Protein AF-A0AAE5W860-F1 (afdb_monomer_lite)

Secondary structure (DSSP, 8-state):
-HHHHHTTSEEEETTEEEE-TTPPP--GGG-HHHHHHHHHHHHHHHHHHS-HHHHHHHHHHHTTTT-

Radius of gyration: 18.01 Å; chains: 1; bounding box: 43×28×42 Å

Sequence (67 aa):
LKVFLDLHFIRQNDGIIEINTTAPKQEITSSRIYQGRLHRIEVEKQLLYADFPSIKNWMEDEMREDK

pLDDT: mean 90.69, std 9.33, range [42.78, 98.06]

Organism: Staphylococcus chromogenes (NCBI:txid46126)

Foldseek 3Di:
DLLCVQQVQWDADPNDIGGDPPRDDDDSVPRPVSVVVVVVVVVVVCVVPDDPVSVVVVVVVVVVVVD

InterPro domains:
  IPR018779 Single-stranded-DNA-specific exonuclease RecJ, C-terminal [PF10141] (1-59)

Structure (mmCIF, N/CA/C/O backbone):
data_AF-A0AAE5W860-F1
#
_entry.id   AF-A0AAE5W860-F1
#
loop_
_atom_site.group_PDB
_atom_site.id
_atom_site.type_symbol
_atom_site.label_atom_id
_atom_site.label_alt_id
_atom_site.label_comp_id
_atom_site.label_asym_id
_atom_site.label_entity_id
_atom_site.label_seq_id
_atom_site.pdbx_PDB_ins_code
_atom_site.Cartn_x
_atom_site.Cartn_y
_atom_site.Cartn_z
_atom_site.occupancy
_atom_site.B_iso_or_equiv
_atom_site.auth_seq_id
_atom_site.auth_comp_id
_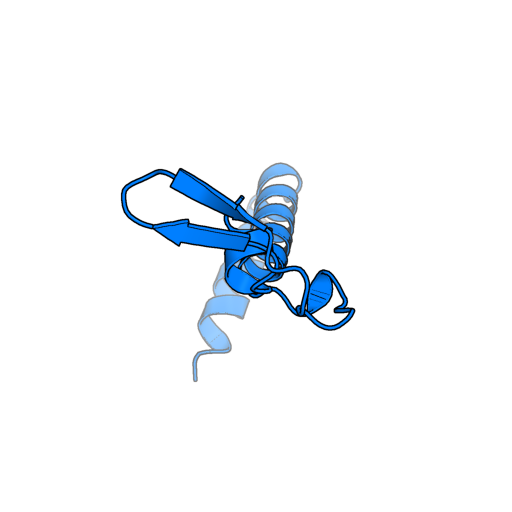atom_site.auth_asym_id
_atom_site.auth_atom_id
_atom_site.pdbx_PDB_model_num
ATOM 1 N N . LEU A 1 1 ? -9.657 5.042 2.224 1.00 89.75 1 LEU A N 1
ATOM 2 C CA . LEU A 1 1 ? -10.366 4.116 3.137 1.00 89.75 1 LEU A CA 1
ATOM 3 C C . LEU A 1 1 ? -9.952 2.651 3.007 1.00 89.75 1 LEU A C 1
ATOM 5 O O . LEU A 1 1 ? -9.901 1.998 4.030 1.00 89.75 1 LEU A O 1
ATOM 9 N N . LYS A 1 2 ? -9.584 2.135 1.822 1.00 95.00 2 LYS A N 1
ATOM 10 C CA . LYS A 1 2 ? -9.215 0.711 1.644 1.00 95.00 2 LYS A CA 1
ATOM 11 C C . LYS A 1 2 ? -8.201 0.156 2.668 1.00 95.00 2 LYS A C 1
ATOM 13 O O . LYS A 1 2 ? -8.425 -0.926 3.175 1.00 95.00 2 LYS A O 1
ATOM 18 N N . VAL A 1 3 ? -7.149 0.908 3.017 1.00 96.88 3 VAL A N 1
ATOM 19 C CA . VAL A 1 3 ? -6.170 0.509 4.058 1.00 96.88 3 VAL A CA 1
ATOM 20 C C . VAL A 1 3 ? -6.812 0.403 5.445 1.00 96.88 3 VAL A C 1
ATOM 22 O O . VAL A 1 3 ? -6.550 -0.538 6.172 1.00 96.88 3 VAL A O 1
ATOM 25 N N . PHE A 1 4 ? -7.698 1.331 5.808 1.00 95.94 4 PHE A N 1
ATOM 26 C CA . PHE A 1 4 ? -8.407 1.289 7.090 1.00 95.94 4 PHE A CA 1
ATOM 27 C C . PHE A 1 4 ? -9.386 0.113 7.169 1.00 95.94 4 PHE A C 1
ATOM 29 O O . PHE A 1 4 ? -9.577 -0.438 8.245 1.00 95.94 4 PHE A O 1
ATOM 36 N N . LEU A 1 5 ? -9.998 -0.265 6.043 1.00 95.69 5 LEU A N 1
ATOM 37 C CA . LEU A 1 5 ? -10.869 -1.438 5.960 1.00 95.69 5 LEU A CA 1
ATOM 38 C C . LEU A 1 5 ? -10.056 -2.739 6.076 1.00 95.69 5 LEU A C 1
ATOM 40 O O . LEU A 1 5 ? -10.426 -3.621 6.836 1.00 95.69 5 LEU A O 1
ATOM 44 N N . ASP A 1 6 ? -8.922 -2.818 5.377 1.00 96.56 6 ASP A N 1
ATOM 45 C CA . ASP A 1 6 ? -7.964 -3.937 5.428 1.00 96.56 6 ASP A CA 1
ATOM 46 C C . ASP A 1 6 ? -7.384 -4.140 6.844 1.00 96.56 6 ASP A C 1
ATOM 48 O O . ASP A 1 6 ? -7.262 -5.261 7.329 1.00 96.56 6 ASP A O 1
ATOM 52 N N . LEU A 1 7 ? -7.120 -3.040 7.557 1.00 96.81 7 LEU A N 1
ATOM 53 C CA . LEU A 1 7 ? -6.701 -3.035 8.965 1.00 96.81 7 LEU A CA 1
ATOM 54 C C . LEU A 1 7 ? -7.875 -3.069 9.956 1.00 96.81 7 LEU A C 1
ATOM 56 O O . LEU A 1 7 ? -7.679 -2.906 11.152 1.00 96.81 7 LEU A O 1
ATOM 60 N N . HIS A 1 8 ? -9.111 -3.257 9.490 1.00 95.81 8 HIS A N 1
ATOM 61 C CA . HIS A 1 8 ? -10.297 -3.373 10.347 1.00 95.81 8 HIS A CA 1
ATOM 62 C C . HIS A 1 8 ? -10.533 -2.182 11.300 1.00 95.81 8 HIS A C 1
ATOM 64 O O . HIS A 1 8 ? -11.264 -2.310 12.284 1.00 95.81 8 HIS A O 1
ATOM 70 N N . PHE A 1 9 ? -9.961 -1.010 11.006 1.00 96.62 9 PHE A N 1
ATOM 71 C CA . PHE A 1 9 ? -10.193 0.243 11.735 1.00 96.62 9 PHE A CA 1
ATOM 72 C C . PHE A 1 9 ? -11.556 0.848 11.422 1.00 96.62 9 PHE A C 1
ATOM 74 O O . PHE A 1 9 ? -12.090 1.630 12.208 1.00 96.62 9 PHE A O 1
ATOM 81 N N . ILE A 1 10 ? -12.123 0.481 10.277 1.00 95.94 10 ILE A N 1
ATOM 82 C CA . ILE A 1 10 ? -13.472 0.857 9.880 1.00 95.94 10 ILE A CA 1
ATOM 83 C C . ILE A 1 10 ? -14.232 -0.367 9.386 1.00 95.94 10 ILE A C 1
ATOM 85 O O . ILE A 1 10 ? -13.641 -1.321 8.880 1.00 95.94 10 ILE A O 1
ATOM 89 N N . ARG A 1 11 ? -15.554 -0.302 9.487 1.00 94.62 11 ARG A N 1
ATOM 90 C CA . ARG A 1 11 ? -16.492 -1.190 8.802 1.00 94.62 11 ARG A CA 1
ATOM 91 C C . ARG A 1 11 ? -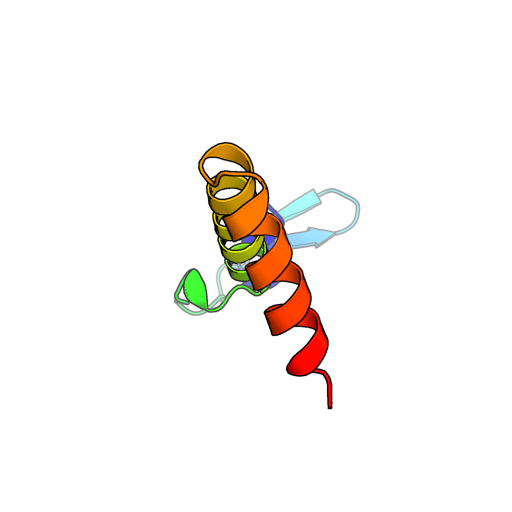17.329 -0.362 7.838 1.00 94.62 11 ARG A C 1
ATOM 93 O O . ARG A 1 11 ? -17.490 0.842 8.031 1.00 94.62 11 ARG A O 1
ATOM 100 N N . GLN A 1 12 ? -17.820 -1.001 6.785 1.00 91.88 12 GLN A N 1
ATOM 101 C CA . GLN A 1 12 ? -18.714 -0.371 5.825 1.00 91.88 12 GLN A CA 1
ATOM 102 C C . GLN A 1 12 ? -19.970 -1.229 5.698 1.00 91.88 12 GLN A C 1
ATOM 104 O O . GLN A 1 12 ? -19.900 -2.331 5.160 1.00 91.88 12 GLN A O 1
ATOM 109 N N . ASN A 1 13 ? -21.091 -0.707 6.187 1.00 88.94 13 ASN A N 1
ATOM 110 C CA . ASN A 1 13 ? -22.400 -1.355 6.146 1.00 88.94 13 ASN A CA 1
ATOM 111 C C . ASN A 1 13 ? -23.317 -0.470 5.299 1.00 88.94 13 ASN A C 1
ATOM 113 O O . ASN A 1 13 ? -23.498 0.701 5.622 1.00 88.94 13 ASN A O 1
ATOM 117 N N . ASP A 1 14 ? -23.826 -0.985 4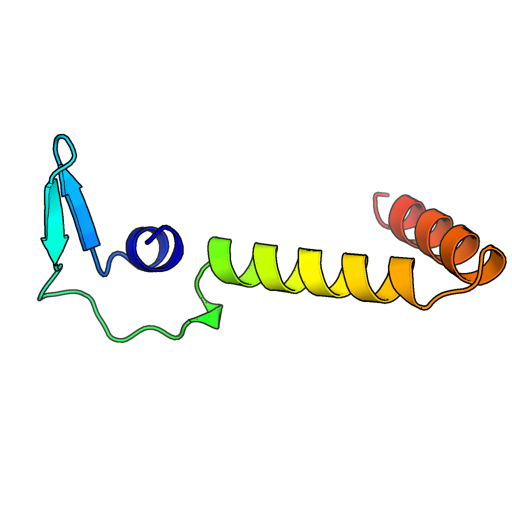.179 1.00 88.50 14 ASP A N 1
ATOM 118 C CA . ASP A 1 14 ? -24.757 -0.262 3.294 1.00 88.50 14 ASP A CA 1
ATOM 119 C C . ASP A 1 14 ? -24.288 1.146 2.877 1.00 88.50 14 ASP A C 1
ATOM 121 O O . ASP A 1 14 ? -25.055 2.101 2.784 1.00 88.50 14 ASP A O 1
ATOM 125 N N . GLY A 1 15 ? -22.983 1.292 2.632 1.00 88.19 15 GLY A N 1
ATOM 126 C CA . GLY A 1 15 ? -22.381 2.573 2.245 1.00 88.19 15 GLY A CA 1
ATOM 127 C C . GLY A 1 15 ? -22.080 3.522 3.410 1.00 88.19 15 GLY A C 1
ATOM 128 O O . GLY A 1 15 ? -21.382 4.514 3.200 1.00 88.19 15 GLY A O 1
ATOM 129 N N . ILE A 1 16 ? -22.516 3.200 4.628 1.00 93.25 16 ILE A N 1
ATOM 130 C CA . ILE A 1 16 ? -22.190 3.941 5.848 1.00 93.25 16 ILE A CA 1
ATOM 131 C C . ILE A 1 16 ? -20.875 3.411 6.416 1.00 93.25 16 ILE A C 1
ATOM 133 O O . ILE A 1 16 ? -20.664 2.204 6.527 1.00 93.25 16 ILE A O 1
ATOM 137 N N . ILE A 1 17 ? -19.971 4.328 6.758 1.00 95.31 17 ILE A N 1
ATOM 138 C CA . ILE A 1 17 ? -18.671 4.008 7.346 1.00 95.31 17 ILE A CA 1
ATOM 139 C C . ILE A 1 17 ? -18.764 4.164 8.860 1.00 95.31 17 ILE A C 1
ATOM 141 O O . ILE A 1 17 ? -19.096 5.238 9.360 1.00 95.31 17 ILE A O 1
ATOM 145 N N . GLU A 1 18 ? -18.397 3.111 9.579 1.00 95.94 18 GLU A N 1
ATOM 146 C CA . GLU A 1 18 ? -18.363 3.073 11.038 1.00 95.94 18 GLU A CA 1
ATOM 147 C C . GLU A 1 18 ? -16.934 2.845 11.527 1.00 95.94 18 GLU A C 1
ATOM 149 O O . GLU A 1 18 ? -16.199 2.028 10.971 1.00 95.94 18 GLU A O 1
ATOM 154 N N . ILE A 1 19 ? -16.535 3.538 12.593 1.00 95.25 19 ILE A N 1
ATOM 155 C CA . ILE A 1 19 ? -15.227 3.336 13.226 1.00 95.25 19 ILE A CA 1
ATOM 156 C C . ILE A 1 19 ? -15.287 2.092 14.116 1.00 95.25 19 ILE A C 1
ATOM 158 O O . ILE A 1 19 ? -16.192 1.939 14.937 1.00 95.25 19 ILE A O 1
ATOM 162 N N . ASN A 1 20 ? -14.289 1.218 14.001 1.00 94.69 20 ASN A N 1
ATOM 163 C CA . ASN A 1 20 ? -14.110 0.111 14.928 1.00 94.69 20 ASN A CA 1
ATOM 164 C C . ASN A 1 20 ? -13.330 0.580 16.164 1.00 94.69 20 ASN A C 1
ATOM 166 O O . ASN A 1 20 ? -12.102 0.609 16.169 1.00 94.69 20 ASN A O 1
ATOM 170 N N . THR A 1 21 ? -14.049 0.923 17.232 1.00 93.69 21 THR A N 1
ATOM 171 C CA . THR A 1 21 ? -13.468 1.411 18.497 1.00 93.69 21 THR A CA 1
ATOM 172 C C . THR A 1 21 ? -12.666 0.356 19.261 1.00 93.69 21 THR A C 1
ATOM 174 O O . THR 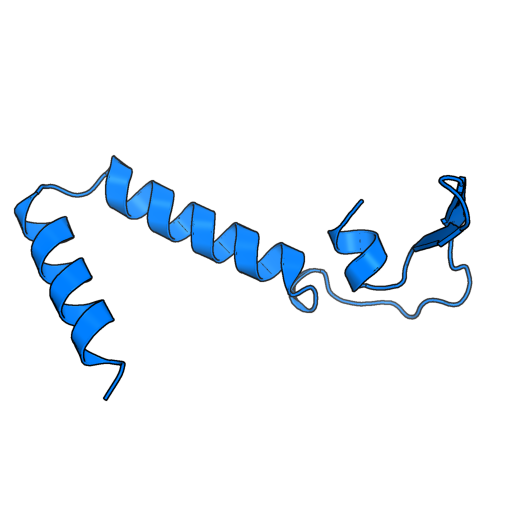A 1 21 ? -11.924 0.700 20.175 1.00 93.69 21 THR A O 1
ATOM 177 N N . THR A 1 22 ? -12.800 -0.918 18.890 1.00 94.00 22 THR A N 1
ATOM 178 C CA . THR A 1 22 ? -12.111 -2.051 19.529 1.00 94.00 22 THR A CA 1
ATOM 179 C C . THR A 1 22 ? -10.917 -2.562 18.729 1.00 94.00 22 THR A C 1
ATOM 181 O O . THR A 1 22 ? -10.291 -3.544 19.126 1.00 94.00 22 THR A O 1
ATOM 184 N N . ALA A 1 23 ? -10.600 -1.932 17.593 1.00 92.50 23 ALA A N 1
ATOM 185 C CA . ALA A 1 23 ? -9.493 -2.377 16.764 1.00 92.50 23 ALA A CA 1
ATOM 186 C C . ALA A 1 23 ? -8.152 -2.214 17.509 1.00 92.50 23 ALA A C 1
ATOM 188 O O . ALA A 1 23 ? -7.882 -1.142 18.063 1.00 92.50 23 ALA A O 1
ATOM 189 N N . PRO A 1 24 ? -7.299 -3.253 17.536 1.00 93.31 24 PRO A N 1
ATOM 190 C CA . PRO A 1 24 ? -5.992 -3.162 18.170 1.00 93.31 24 PRO A CA 1
ATOM 191 C C . PRO A 1 24 ? -5.083 -2.207 17.390 1.00 93.31 24 PRO A C 1
ATOM 193 O O . PRO A 1 24 ? -5.254 -1.997 16.191 1.00 93.31 24 PRO A O 1
ATOM 196 N N . LYS A 1 25 ? -4.061 -1.656 18.053 1.00 94.62 25 LYS A N 1
ATOM 197 C CA . LYS A 1 25 ? -3.015 -0.898 17.356 1.00 94.62 25 LYS A CA 1
ATOM 198 C C . LYS A 1 25 ? -2.294 -1.822 16.369 1.00 94.62 25 LYS A C 1
ATOM 200 O O . LYS A 1 25 ? -1.820 -2.886 16.758 1.00 94.62 25 LYS A O 1
ATOM 205 N N . GLN A 1 26 ? -2.184 -1.391 15.116 1.00 95.38 26 GLN A N 1
ATOM 206 C CA . GLN A 1 26 ? -1.510 -2.130 14.051 1.00 95.38 26 GLN A CA 1
ATOM 207 C C . GLN A 1 26 ? -0.607 -1.202 13.243 1.00 95.38 26 GLN A C 1
ATOM 209 O O . GLN A 1 26 ? -0.926 -0.030 13.034 1.00 95.38 26 GLN A O 1
ATOM 214 N N . GLU A 1 27 ? 0.513 -1.743 12.774 1.00 97.25 27 GLU A N 1
ATOM 215 C CA . GLU A 1 27 ? 1.415 -1.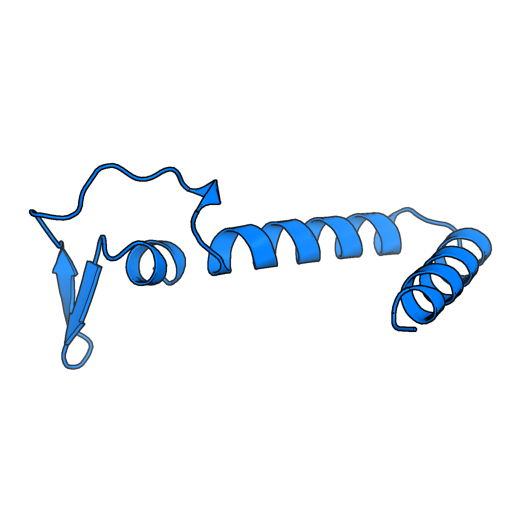043 11.864 1.00 97.25 27 GLU A CA 1
ATOM 216 C C . GLU A 1 27 ? 0.801 -0.958 10.464 1.00 97.25 27 GLU A C 1
ATOM 218 O O . GLU A 1 27 ? 0.222 -1.925 9.965 1.00 97.25 27 GLU A O 1
ATOM 223 N N . ILE A 1 28 ? 0.977 0.176 9.783 1.00 96.12 28 ILE A N 1
ATOM 224 C CA . ILE A 1 28 ? 0.456 0.367 8.417 1.00 96.12 28 ILE A CA 1
ATOM 225 C C . ILE A 1 28 ? 1.048 -0.641 7.420 1.00 96.12 28 ILE A C 1
ATOM 227 O O . ILE A 1 28 ? 0.396 -1.027 6.451 1.00 96.12 28 ILE A O 1
ATOM 231 N N . THR A 1 29 ? 2.262 -1.118 7.690 1.00 96.56 29 THR A N 1
ATOM 232 C CA . THR A 1 29 ? 2.961 -2.127 6.889 1.00 96.56 29 THR A CA 1
ATOM 233 C C . THR A 1 29 ? 2.288 -3.497 6.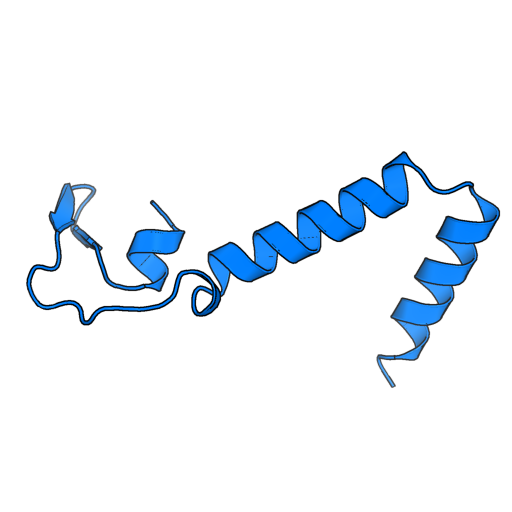925 1.00 96.56 29 THR A C 1
ATOM 235 O O . THR A 1 29 ? 2.546 -4.303 6.035 1.00 96.56 29 THR A O 1
ATOM 238 N N . SER A 1 30 ? 1.393 -3.757 7.883 1.00 96.56 30 SER A N 1
ATOM 239 C CA . SER A 1 30 ? 0.587 -4.985 7.909 1.00 96.56 30 SER A CA 1
ATOM 240 C C . SER A 1 30 ? -0.565 -4.982 6.894 1.00 96.56 30 SER A C 1
ATOM 242 O O . SER A 1 30 ? -1.138 -6.032 6.618 1.00 96.56 30 SER A O 1
ATOM 244 N N . SER A 1 31 ? -0.887 -3.829 6.292 1.00 97.94 31 SER A N 1
ATOM 245 C CA . SER A 1 31 ? -1.919 -3.736 5.257 1.00 97.94 31 SER A CA 1
ATOM 246 C C . SER A 1 31 ? -1.397 -4.232 3.910 1.00 97.94 31 SER A C 1
ATOM 248 O O . SER A 1 31 ? -0.501 -3.628 3.313 1.00 97.94 31 SER A O 1
ATOM 250 N N . ARG A 1 32 ? -2.048 -5.256 3.351 1.00 97.12 32 ARG A N 1
ATOM 251 C CA . ARG A 1 32 ? -1.783 -5.731 1.985 1.00 97.12 32 ARG A CA 1
ATOM 252 C C . ARG A 1 32 ? -2.069 -4.643 0.953 1.00 97.12 32 ARG A C 1
ATOM 254 O O . ARG A 1 32 ? -1.343 -4.521 -0.033 1.00 97.12 32 ARG A O 1
ATOM 261 N N . ILE A 1 33 ? -3.102 -3.828 1.180 1.00 98.00 33 ILE A N 1
ATOM 262 C CA . ILE A 1 33 ? -3.433 -2.705 0.291 1.00 98.00 33 ILE A CA 1
ATOM 263 C C . ILE A 1 33 ? -2.317 -1.661 0.280 1.00 98.00 33 ILE A C 1
ATOM 265 O O . ILE A 1 33 ? -2.014 -1.095 -0.773 1.00 98.00 33 ILE A O 1
ATOM 269 N N . TYR A 1 34 ? -1.723 -1.382 1.438 1.00 97.94 34 TYR A N 1
ATOM 270 C CA . TYR A 1 34 ? -0.610 -0.448 1.534 1.00 97.94 34 TYR A CA 1
ATOM 271 C C . TYR A 1 34 ? 0.651 -1.009 0.867 1.00 97.94 34 TYR A C 1
ATOM 273 O O . TYR A 1 34 ? 1.227 -0.333 0.015 1.00 97.94 34 TYR A O 1
ATOM 281 N N . GLN A 1 35 ? 1.011 -2.261 1.159 1.00 98.06 35 GLN A N 1
ATOM 282 C CA . GLN A 1 35 ? 2.168 -2.927 0.549 1.00 98.06 35 GLN A CA 1
ATOM 283 C C . GLN A 1 35 ? 2.057 -2.999 -0.980 1.00 98.06 35 GLN A C 1
ATOM 285 O O . GLN A 1 35 ? 2.988 -2.631 -1.690 1.00 98.06 35 GLN A O 1
ATOM 290 N N . GLY A 1 36 ? 0.881 -3.352 -1.509 1.00 97.06 36 GLY A N 1
ATOM 291 C CA . GLY A 1 36 ? 0.656 -3.370 -2.957 1.00 97.06 36 GLY A CA 1
ATOM 292 C C . GLY A 1 36 ? 0.823 -1.997 -3.620 1.00 97.06 36 GLY A C 1
ATOM 293 O O . GLY A 1 36 ? 1.275 -1.908 -4.759 1.00 97.06 36 GLY A O 1
ATOM 294 N N . ARG A 1 37 ? 0.505 -0.901 -2.913 1.00 96.69 37 ARG A N 1
ATOM 295 C CA . ARG A 1 37 ? 0.774 0.457 -3.417 1.00 96.69 37 ARG A CA 1
ATOM 296 C C . ARG A 1 37 ? 2.261 0.780 -3.427 1.00 96.69 37 ARG A C 1
ATOM 298 O O . ARG A 1 37 ? 2.700 1.411 -4.382 1.00 96.69 37 ARG A O 1
ATOM 305 N N . LEU A 1 38 ? 3.003 0.379 -2.394 1.00 97.12 38 LEU A N 1
ATOM 306 C CA . LEU A 1 38 ? 4.453 0.577 -2.347 1.00 97.12 38 LEU A CA 1
ATOM 307 C C . LEU A 1 38 ? 5.135 -0.144 -3.507 1.00 97.12 38 LEU A C 1
ATOM 309 O O . LEU A 1 38 ? 5.867 0.499 -4.252 1.00 97.12 38 LEU A O 1
ATOM 313 N N . HIS A 1 39 ? 4.795 -1.416 -3.719 1.00 95.25 39 HIS A N 1
ATOM 314 C CA . HIS A 1 39 ? 5.327 -2.198 -4.831 1.00 95.25 39 HIS A CA 1
ATOM 315 C C . HIS A 1 39 ? 5.028 -1.544 -6.189 1.00 95.25 39 HIS A C 1
ATOM 317 O O . HIS A 1 39 ? 5.919 -1.367 -7.012 1.00 95.25 39 HIS A O 1
ATOM 323 N N . ARG A 1 40 ? 3.791 -1.073 -6.406 1.00 95.00 40 ARG A N 1
ATOM 324 C CA . ARG A 1 40 ? 3.450 -0.366 -7.649 1.00 95.00 40 ARG A CA 1
ATOM 325 C C . ARG A 1 40 ? 4.274 0.911 -7.844 1.00 95.00 40 ARG A C 1
ATOM 327 O O . ARG A 1 40 ? 4.731 1.168 -8.949 1.00 95.00 40 ARG A O 1
ATOM 334 N N . ILE A 1 41 ? 4.456 1.704 -6.788 1.00 94.94 41 ILE A N 1
ATOM 335 C CA . ILE A 1 41 ? 5.259 2.937 -6.841 1.00 94.94 41 ILE A CA 1
ATOM 336 C C . ILE A 1 41 ? 6.722 2.622 -7.171 1.00 94.94 41 ILE A C 1
ATOM 338 O O . ILE A 1 41 ? 7.362 3.379 -7.896 1.00 94.94 41 ILE A O 1
ATOM 342 N N . GLU A 1 42 ? 7.261 1.537 -6.625 1.00 93.62 42 GLU A N 1
ATOM 343 C CA . GLU A 1 42 ? 8.625 1.091 -6.900 1.00 93.62 42 GLU A CA 1
ATOM 344 C C . GLU A 1 42 ? 8.807 0.726 -8.377 1.00 93.62 42 GLU A C 1
ATOM 346 O O . GLU A 1 42 ? 9.691 1.279 -9.033 1.00 93.62 42 GLU A O 1
ATOM 351 N N . VAL A 1 43 ? 7.886 -0.070 -8.929 1.00 91.25 43 VAL A N 1
ATOM 352 C CA . VAL A 1 43 ? 7.866 -0.407 -10.360 1.00 91.25 43 VAL A CA 1
ATOM 353 C C . VAL A 1 43 ? 7.715 0.849 -11.229 1.00 91.25 43 VAL A C 1
ATOM 355 O O . VAL A 1 43 ? 8.462 1.032 -12.188 1.00 91.25 43 VAL A O 1
ATOM 358 N N . GLU A 1 44 ? 6.795 1.759 -10.887 1.00 92.19 44 GLU A N 1
ATOM 359 C CA . GLU A 1 44 ? 6.592 3.019 -11.623 1.00 92.19 44 GLU A CA 1
ATOM 360 C C . GLU A 1 44 ? 7.869 3.874 -11.662 1.00 92.19 44 GLU A C 1
ATOM 362 O O . GLU A 1 44 ? 8.222 4.413 -12.713 1.00 92.19 44 GLU A O 1
ATOM 367 N N . LYS A 1 45 ? 8.593 3.980 -10.539 1.00 89.69 45 LYS A N 1
ATOM 368 C CA . LYS A 1 45 ? 9.873 4.703 -10.483 1.00 89.69 45 LYS A CA 1
ATOM 369 C C . LYS A 1 45 ? 10.915 4.050 -11.377 1.00 89.69 45 LYS A C 1
ATOM 371 O O . LYS A 1 45 ? 11.595 4.749 -12.124 1.00 89.69 45 LYS A O 1
ATOM 376 N N . GLN A 1 46 ? 11.037 2.731 -11.312 1.00 87.44 46 GLN A N 1
ATOM 377 C CA . GLN A 1 46 ? 12.005 2.006 -12.119 1.00 87.44 46 GLN A CA 1
ATOM 378 C C . GLN A 1 46 ? 11.746 2.210 -13.615 1.00 87.44 46 GLN A C 1
ATOM 380 O O . GLN A 1 46 ? 12.669 2.552 -14.348 1.00 87.44 46 GLN A O 1
ATOM 385 N N . LEU A 1 47 ? 10.490 2.109 -14.054 1.00 87.38 47 LEU A N 1
ATOM 386 C CA . LEU A 1 47 ? 10.112 2.333 -15.452 1.00 87.38 47 LEU A CA 1
ATOM 387 C C . LEU A 1 47 ? 10.328 3.779 -15.917 1.00 87.38 47 LEU A C 1
ATOM 389 O O . LEU A 1 47 ? 10.666 3.998 -17.077 1.00 87.38 47 LEU A O 1
ATOM 393 N N . LEU A 1 48 ? 10.121 4.765 -15.040 1.00 88.44 48 LEU A N 1
ATOM 394 C CA . LEU A 1 48 ? 10.277 6.177 -15.396 1.00 88.44 48 LEU A CA 1
ATOM 395 C C . LEU A 1 48 ? 11.746 6.591 -15.558 1.00 88.44 48 LEU A C 1
ATOM 397 O O . LEU A 1 48 ? 12.046 7.459 -16.377 1.00 88.44 48 LEU A O 1
ATOM 401 N N . TYR A 1 49 ? 12.644 6.019 -14.751 1.00 85.62 49 TYR A N 1
ATOM 402 C CA . TYR A 1 49 ? 14.034 6.476 -14.653 1.00 85.62 49 TYR A CA 1
ATOM 403 C C . TYR A 1 49 ? 15.058 5.558 -15.329 1.00 85.62 49 TYR A C 1
ATOM 405 O O . TYR A 1 49 ? 16.186 5.995 -15.553 1.00 85.62 49 TYR A O 1
ATOM 413 N N . ALA A 1 50 ? 14.707 4.310 -15.639 1.00 85.56 50 ALA A N 1
ATOM 414 C CA . ALA A 1 50 ? 15.621 3.379 -16.286 1.00 85.56 50 ALA A CA 1
ATOM 415 C C . ALA A 1 50 ? 15.709 3.611 -17.803 1.00 85.56 50 ALA A C 1
ATOM 417 O O . ALA A 1 50 ? 14.746 4.008 -18.459 1.00 85.56 50 ALA A O 1
ATOM 418 N N . ASP A 1 51 ? 16.879 3.323 -18.373 1.00 86.38 51 ASP A N 1
ATOM 419 C CA . ASP A 1 51 ? 17.029 3.233 -19.820 1.00 86.38 51 ASP A CA 1
ATOM 420 C C . ASP A 1 51 ? 16.451 1.911 -20.355 1.00 86.38 51 ASP A C 1
ATOM 422 O O . ASP A 1 51 ? 16.210 0.948 -19.621 1.00 86.38 51 ASP A O 1
ATOM 426 N N . PHE A 1 52 ? 16.201 1.863 -21.665 1.00 84.81 52 PHE A N 1
ATOM 427 C CA . PHE A 1 52 ? 15.574 0.701 -22.293 1.00 84.81 52 PHE A CA 1
ATOM 428 C C . PHE A 1 52 ? 16.322 -0.626 -22.032 1.00 84.81 52 PHE A C 1
ATOM 430 O O . PHE A 1 52 ? 15.656 -1.607 -21.692 1.00 84.81 52 PHE A O 1
ATOM 437 N N . PRO A 1 53 ? 17.668 -0.702 -22.134 1.00 87.88 53 PRO A N 1
ATOM 438 C CA . PRO A 1 53 ? 18.403 -1.921 -21.795 1.00 87.88 53 PRO A CA 1
ATOM 439 C C . PRO A 1 53 ? 18.191 -2.381 -20.347 1.00 87.88 53 PRO A C 1
ATOM 441 O O . PRO A 1 53 ? 17.995 -3.574 -20.116 1.00 87.88 53 PRO A O 1
ATOM 444 N N . SER A 1 54 ? 18.183 -1.454 -19.384 1.00 87.38 54 SER A N 1
ATOM 445 C CA . SER A 1 54 ? 17.977 -1.778 -17.968 1.00 87.38 54 SER A CA 1
ATOM 446 C C . SER A 1 54 ? 16.569 -2.306 -17.699 1.00 87.38 54 SER A C 1
ATOM 448 O O . SER A 1 54 ? 16.416 -3.292 -16.980 1.00 87.38 54 SER A O 1
ATOM 450 N N . ILE A 1 55 ? 15.545 -1.704 -18.318 1.00 87.50 55 ILE A N 1
ATOM 451 C CA . ILE A 1 55 ? 14.156 -2.185 -18.217 1.00 87.50 55 ILE A CA 1
ATOM 452 C C . ILE A 1 55 ? 14.043 -3.598 -18.792 1.00 87.50 55 ILE A C 1
ATOM 454 O O . ILE A 1 55 ? 13.436 -4.465 -18.169 1.00 87.50 55 ILE A O 1
ATOM 458 N N . LYS A 1 56 ? 14.651 -3.844 -19.960 1.00 87.38 56 LYS A N 1
ATOM 459 C CA . LYS A 1 56 ? 14.604 -5.152 -20.619 1.00 87.38 56 LYS A CA 1
ATOM 460 C C . LYS A 1 56 ? 15.206 -6.250 -19.740 1.00 87.38 56 LYS A C 1
ATOM 462 O O . LYS A 1 56 ? 14.564 -7.277 -19.548 1.00 87.38 56 LYS A O 1
ATOM 467 N N . ASN A 1 57 ? 16.403 -6.022 -19.199 1.00 89.50 57 ASN A N 1
ATOM 468 C CA . ASN A 1 57 ? 17.067 -7.003 -18.339 1.00 89.50 57 ASN A CA 1
ATOM 469 C C . ASN A 1 57 ? 16.245 -7.280 -17.076 1.00 89.50 57 ASN A C 1
ATOM 471 O O . ASN A 1 57 ? 16.017 -8.436 -16.744 1.00 89.50 57 ASN A O 1
ATOM 475 N N . TRP A 1 58 ? 15.728 -6.231 -16.431 1.00 87.88 58 TRP A N 1
ATOM 476 C CA . TRP A 1 58 ? 14.878 -6.392 -15.255 1.00 87.88 58 TRP A CA 1
ATOM 477 C C . TRP A 1 58 ? 13.626 -7.229 -15.545 1.00 87.88 58 TRP A C 1
ATOM 479 O O . TRP A 1 58 ? 13.332 -8.158 -14.802 1.00 87.88 58 TRP A O 1
ATOM 489 N N . MET A 1 59 ? 12.921 -6.961 -16.649 1.00 86.94 59 MET A N 1
ATOM 490 C CA . MET A 1 59 ? 11.749 -7.762 -17.026 1.00 86.94 59 MET A CA 1
ATOM 491 C C . MET A 1 59 ? 12.113 -9.233 -17.263 1.00 86.94 59 MET A C 1
ATOM 493 O O . MET A 1 59 ? 11.357 -10.124 -16.884 1.00 86.94 59 MET A O 1
ATOM 497 N N . GLU A 1 60 ? 13.262 -9.500 -17.887 1.00 91.56 60 GLU A N 1
ATOM 498 C CA . GLU A 1 60 ? 13.743 -10.867 -18.105 1.00 91.56 60 GLU A CA 1
ATOM 499 C C . GLU A 1 60 ? 14.131 -11.586 -16.803 1.00 91.56 60 GLU A C 1
ATOM 501 O O . GLU A 1 60 ? 14.031 -12.815 -16.754 1.00 91.56 60 GLU A O 1
ATOM 506 N N . ASP A 1 61 ? 14.584 -10.853 -15.786 1.00 89.31 61 ASP A N 1
ATOM 507 C CA . ASP A 1 61 ? 14.940 -11.398 -14.474 1.00 89.31 61 ASP A CA 1
ATOM 508 C C . ASP A 1 61 ? 13.683 -11.696 -13.637 1.00 89.31 61 ASP A C 1
ATOM 510 O O . ASP A 1 61 ? 13.547 -12.810 -13.132 1.00 89.31 61 ASP A O 1
ATOM 514 N N . GLU A 1 62 ? 12.707 -10.780 -13.595 1.00 85.75 62 GLU A N 1
ATOM 515 C CA . GLU A 1 62 ? 11.415 -11.006 -12.916 1.00 85.75 62 GLU A CA 1
ATOM 516 C C . GLU A 1 62 ? 10.668 -12.221 -13.490 1.00 85.75 62 GLU A C 1
ATOM 518 O O . GLU A 1 62 ? 10.079 -13.010 -12.758 1.00 85.75 62 GLU A O 1
ATOM 523 N N . MET A 1 63 ? 10.730 -12.431 -14.809 1.00 83.31 63 MET A N 1
ATOM 524 C CA . MET A 1 63 ? 10.089 -13.582 -15.461 1.00 83.31 63 MET A CA 1
ATOM 525 C C . MET A 1 63 ? 10.816 -14.918 -15.227 1.00 83.31 63 MET A C 1
ATOM 527 O O . MET A 1 63 ? 10.269 -15.972 -15.561 1.00 83.31 63 MET A O 1
ATOM 531 N N . ARG A 1 64 ? 12.053 -14.906 -14.709 1.00 84.44 64 ARG A N 1
ATOM 532 C CA . ARG A 1 64 ? 12.823 -16.126 -14.404 1.00 84.44 64 ARG A CA 1
ATOM 533 C C . ARG A 1 64 ? 12.588 -16.650 -12.991 1.00 84.44 64 ARG A C 1
ATOM 535 O O . ARG A 1 64 ? 12.752 -17.851 -12.794 1.00 84.44 64 ARG A O 1
ATOM 542 N N . GLU A 1 65 ? 12.203 -15.790 -12.054 1.00 60.25 65 GLU A N 1
ATOM 543 C CA . GLU A 1 65 ? 11.929 -16.152 -10.652 1.00 60.25 65 GLU A CA 1
ATOM 544 C C . GLU A 1 65 ? 10.610 -16.942 -10.478 1.00 60.25 65 GLU A C 1
ATOM 546 O O . GLU A 1 65 ? 10.420 -17.601 -9.462 1.00 60.25 65 GLU A O 1
ATOM 551 N N . ASP A 1 66 ? 9.734 -16.976 -11.492 1.00 55.34 66 ASP A N 1
ATOM 552 C CA . ASP A 1 66 ? 8.482 -17.761 -11.511 1.00 55.34 66 ASP A CA 1
ATOM 553 C C . ASP A 1 66 ? 8.681 -19.281 -11.793 1.00 55.34 66 ASP A C 1
ATOM 555 O O . ASP A 1 66 ? 7.753 -19.967 -12.242 1.00 55.34 66 ASP A O 1
ATOM 559 N N . LYS A 1 67 ? 9.880 -19.841 -11.550 1.00 42.78 67 LYS A N 1
ATOM 560 C CA . LYS A 1 67 ? 10.209 -21.269 -11.763 1.00 42.78 67 LYS A CA 1
ATOM 561 C C . LYS A 1 67 ? 10.586 -22.033 -10.499 1.00 42.78 67 LYS A C 1
ATOM 563 O O . LYS A 1 67 ? 11.463 -21.557 -9.752 1.00 42.78 67 LYS A O 1
#

=== Feature glossary ===
Feature key, reading from the visual/contextual features back to the raw sequence:

Rendered structure images. Structure images are PyMOL renders from six orthogonal camera directions. Cartoon representation draws helices as coils and strands as arrows; sticks shows the backbone as bonds; surface shows the solvent-excluded envelope. Rainbow coloring maps sequence position to hue (blue→red, N→C); chain coloring assigns a distinct color per polypeptide.

Contact-map, Ramachandran, and PAE plots. Three diagnostic plots accompany the record. The Cα contact map visualizes the tertiary structure as a 2D adjacency matrix (8 Å cutoff, sequence-local contacts suppressed). The Ramachandran plot shows the distribution of backbone (φ, ψ) torsions, with points in the α and β basins reflecting secondary structure content. The PAE plot shows AlphaFold's inter-residue confidence as a color matrix.

InterPro / GO / CATH / organism. The annotation block draws on four external resources. InterPro: which protein families and domains the sequence belongs to. GO: standardized terms for what the protein does, what process it participates in, and where in the cell it acts. CATH: which structural fold it has in the CATH hierarchy. Organism: the species of origin.

Nearest PDB structures. Structural nearest neighbors (via Foldseek easy-search vs the PDB). Reported per hit: target PDB id, E-value, and alignment TM-score. A TM-score above ~0.5 is the conventional threshold for 'same fold'.

Predicted aligned error. Predicted aligned error is AlphaFold's pairwise confidence. Unlike pLDDT (per-residue), PAE is per-residue-pair and captures whether two parts of the structure are correctly placed relative to each other. Units are ångströms of expected positional error.

Solvent-accessible surface area. SASA measures how much of the protein is reachable by solvent. It is computed by rolling a water-sized probe over the atomic surface and summing the exposed area (Å²). Per-residue SASA distinguishes core (buried, low SASA) from surface (exposed, high SASA) residues; total SASA is a whole-molecule size measure.

B-factor. Crystallographic B-factors measure how much each atom's electron density is smeared out, in Å². They rise in mobile loops and surface residues and fall in the buried interior. In AlphaFold models this column is repurposed to hold pLDDT instead.

pLDDT. For AlphaFold models, the B-factor field carries pLDDT — the model's own estimate of local accuracy on a 0–100 scale. Regions with pLDDT<50 should be treated as essentially unmodeled; they often correspond to intrinsically disordered segments.

Backbone torsions (φ/ψ). φ (phi) and ψ (psi) are the two rotatable backbone dihedrals per residue: φ is the C(i-1)–N–Cα–C torsion, ψ is the N–Cα–C–N(i+1) torsion, both in degrees on (−180°, 180°]. α-helical residues cluster near (−60°, −45°); β-strand residues near (−120°, +130°). A Ramachandran plot is simply a scatter of (φ, ψ) for every residue.

Radius of gyration, Cα contacts, bounding box. Radius of gyration (Rg) is the root-mean-square distance of Cα atoms from their centroid — a single number for overall size and compactness. A globular domain of N residues has Rg ≈ 2.2·N^0.38 Å; an extended or disordered chain has a much larger Rg. The Cα contact count is the number of residue pairs whose Cα atoms are within 8 Å and are more than four positions apart in sequence — a standard proxy for tertiary packing density. The bounding box is the smallest axis-aligned box enclosing all Cα atoms.

Secondary structure (3-state, P-SEA). Three-state secondary structure (P-SEA) collapses the eight DSSP classes into helix (a), strand (b), and coil (c). P-SEA assigns these from Cα geometry alone — distances and angles — without requiring backbone oxygens, so it works on any Cα trace.

Secondary structure (8-state, DSSP). Secondary structure is the local, repeating backbone conformation. DSSP classifies it into eight states by reading the hydrogen-bond network: three helix types (H, G, I), two β types (E, B), two non-regular types (T, S), and unstructured coil (-).

Foldseek 3Di. The Foldseek 3Di string encodes local tertiary geometry as a 20-letter alphabet — one character per residue — derived from the relative positions of nearby Cα atoms. Unlike the amino-acid sequence, 3Di is a direct function of the 3D structure, so two proteins with the same fold have similar 3Di strings even at low sequence identity.

mmCIF coordinates. Structure coordinates are given as an mmCIF _atom_site loop: one row per atom with element, residue name, chain id, sequence number, and x/y/z position in Å. Only the four main-chain atoms per residue are included here; side chains are omitted to keep the record compact.

Sequence. This is the polypeptide sequence — one letter per residue, N-terminus first. Length ranges from a few dozen residues for small domains to over a thousand for large multi-domain proteins.